Protein AF-W1XS75-F1 (afdb_monomer_lite)

InterPro domains:
  IPR027396 DsrEFH-like [SSF75169] (4-51)

Secondary structure (DSSP, 8-state):
-HHHHHTT---EEEHHHHHHTT-GGG--SSEEE-HHHHHHHHHH-S-----

pLDDT: mean 96.3, std 3.6, range [74.81, 98.5]

Structure (mmCIF, N/CA/C/O backbone):
data_AF-W1XS75-F1
#
_entry.id   AF-W1XS75-F1
#
loop_
_atom_site.group_PDB
_atom_site.id
_atom_site.type_symbol
_atom_site.label_atom_id
_atom_site.label_alt_id
_atom_site.label_comp_id
_atom_site.label_asym_id
_atom_site.label_entity_id
_atom_site.label_seq_id
_atom_site.pdbx_PDB_ins_code
_atom_site.Cartn_x
_atom_site.Cartn_y
_atom_site.Cartn_z
_atom_site.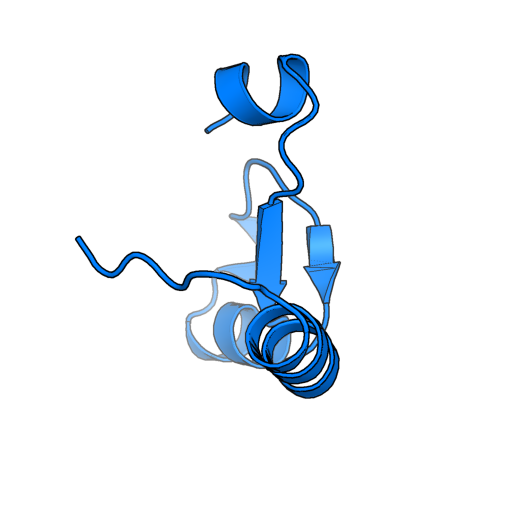occupancy
_atom_site.B_iso_or_equiv
_atom_site.auth_seq_id
_atom_site.auth_comp_id
_atom_site.auth_asym_id
_atom_site.auth_atom_id
_atom_site.pdbx_PDB_model_num
ATOM 1 N N . SER A 1 1 ? -5.686 10.732 6.438 1.00 74.81 1 SER A N 1
ATOM 2 C CA . SER A 1 1 ? -5.018 9.424 6.272 1.00 74.81 1 SER A CA 1
ATOM 3 C C . SER A 1 1 ? -4.173 9.035 7.477 1.00 74.81 1 SER A C 1
ATOM 5 O O . SER A 1 1 ? -4.277 7.896 7.902 1.00 74.81 1 SER A O 1
ATOM 7 N N . SER A 1 2 ? -3.412 9.957 8.078 1.00 88.50 2 SER A N 1
ATOM 8 C CA . SER A 1 2 ? -2.683 9.733 9.342 1.00 88.50 2 SER A CA 1
ATOM 9 C C . SER A 1 2 ? -3.567 9.200 10.476 1.00 88.50 2 SER A C 1
ATOM 11 O O . SER A 1 2 ? -3.208 8.214 11.108 1.00 88.50 2 SER A O 1
ATOM 13 N N . ASP A 1 3 ? -4.754 9.779 10.680 1.00 96.25 3 ASP A N 1
ATOM 14 C CA . ASP A 1 3 ? -5.662 9.350 11.756 1.00 96.25 3 ASP A CA 1
ATOM 15 C C . ASP A 1 3 ? -6.196 7.928 11.547 1.00 96.25 3 ASP A C 1
ATOM 17 O O . ASP A 1 3 ? -6.426 7.206 12.511 1.00 96.25 3 ASP A O 1
ATOM 21 N N . LEU A 1 4 ? -6.369 7.509 10.288 1.00 96.12 4 LEU A N 1
ATOM 22 C CA . LEU A 1 4 ? -6.786 6.148 9.943 1.00 96.12 4 LEU A CA 1
ATOM 23 C C . LEU A 1 4 ? -5.657 5.154 10.216 1.00 96.12 4 LEU A C 1
ATOM 25 O O . LEU A 1 4 ? -5.896 4.108 10.811 1.00 96.12 4 LEU A O 1
ATOM 29 N N . GLN A 1 5 ? -4.422 5.502 9.849 1.00 95.31 5 GLN A N 1
ATOM 30 C CA . GLN A 1 5 ? -3.257 4.677 10.164 1.00 95.31 5 GLN A CA 1
ATOM 31 C C . GLN A 1 5 ? -3.064 4.544 11.683 1.00 95.31 5 GLN A C 1
ATOM 33 O O . GLN A 1 5 ? -2.808 3.448 12.172 1.00 95.31 5 GLN A O 1
ATOM 38 N N . ALA A 1 6 ? -3.268 5.626 12.445 1.00 95.94 6 ALA A N 1
ATOM 39 C CA . ALA A 1 6 ? -3.237 5.597 13.910 1.00 95.94 6 ALA A CA 1
ATOM 40 C C . ALA A 1 6 ? -4.345 4.715 14.518 1.00 95.94 6 ALA A C 1
ATOM 42 O O . ALA A 1 6 ? -4.161 4.143 15.589 1.00 95.94 6 ALA A O 1
ATOM 43 N N . GLN A 1 7 ? -5.474 4.566 13.821 1.00 97.50 7 GLN A N 1
ATOM 44 C CA . GLN A 1 7 ? -6.554 3.636 14.169 1.00 97.50 7 GLN A CA 1
ATOM 45 C C . GLN A 1 7 ? -6.300 2.197 13.678 1.00 97.50 7 GLN A C 1
ATOM 47 O O . GLN A 1 7 ? -7.165 1.339 13.837 1.00 97.50 7 GLN A O 1
ATOM 52 N N . GLY A 1 8 ? -5.129 1.913 13.095 1.00 95.81 8 GLY A N 1
ATOM 53 C CA . GLY A 1 8 ? -4.735 0.578 12.640 1.00 95.81 8 GLY A CA 1
ATOM 54 C C . GLY A 1 8 ? -5.161 0.228 11.213 1.00 95.81 8 GLY A C 1
ATOM 55 O O . GLY A 1 8 ? -5.064 -0.933 10.823 1.00 95.81 8 GLY A O 1
ATOM 56 N N . VAL A 1 9 ? -5.627 1.198 10.419 1.00 96.81 9 VAL A N 1
ATOM 57 C CA . VAL A 1 9 ? -5.939 0.967 9.002 1.00 96.81 9 VAL A CA 1
ATOM 58 C C . VAL A 1 9 ? -4.642 0.835 8.201 1.00 96.81 9 VAL A C 1
ATOM 60 O O . VAL A 1 9 ? -3.826 1.756 8.168 1.00 96.81 9 VAL A O 1
ATOM 63 N N . GLU A 1 10 ? -4.478 -0.297 7.517 1.00 96.19 10 GLU A N 1
ATOM 64 C CA . GLU A 1 10 ? -3.378 -0.535 6.578 1.00 96.19 10 GLU A CA 1
ATOM 65 C C . GLU A 1 10 ? -3.558 0.352 5.330 1.00 96.19 10 GLU A C 1
ATOM 67 O O . GLU A 1 10 ? -4.592 0.304 4.660 1.00 96.19 10 GLU A O 1
ATOM 72 N N . ILE A 1 11 ? -2.555 1.178 5.014 1.00 97.06 11 ILE A N 1
ATOM 73 C CA . ILE A 1 11 ? -2.549 2.061 3.839 1.00 97.06 11 ILE A CA 1
ATOM 74 C C . ILE A 1 11 ? -1.402 1.625 2.934 1.00 97.06 11 ILE A C 1
ATOM 76 O O . ILE A 1 11 ? -0.241 1.728 3.317 1.00 97.06 11 ILE A O 1
ATOM 80 N N . LEU A 1 12 ? -1.730 1.168 1.727 1.00 97.38 12 LEU A N 1
ATOM 81 C CA . LEU A 1 12 ? -0.770 0.597 0.784 1.00 97.38 12 LEU A CA 1
ATOM 82 C C . LEU A 1 12 ? -0.664 1.460 -0.470 1.00 97.38 12 LEU A C 1
ATOM 84 O O . LEU A 1 12 ? -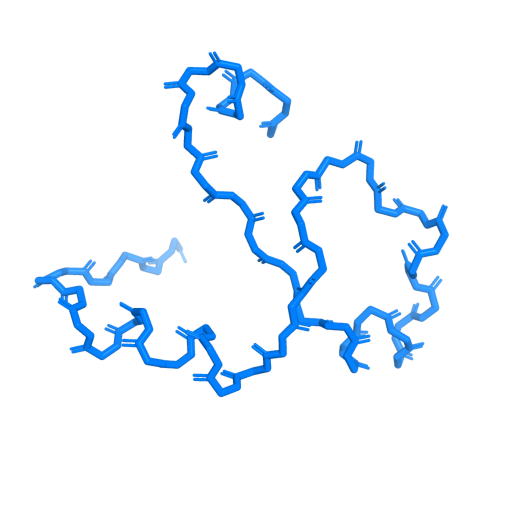1.675 1.808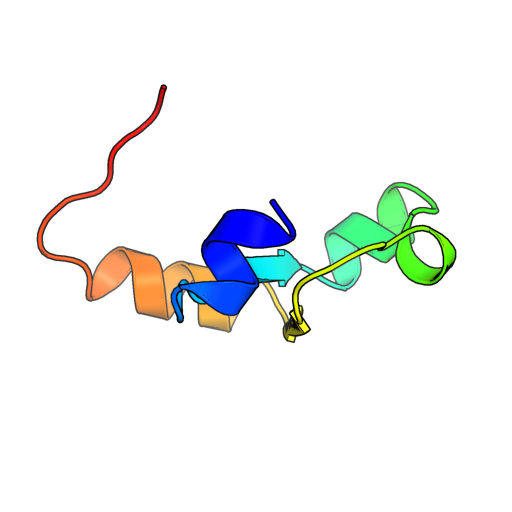 -1.082 1.00 97.38 12 LEU A O 1
ATOM 88 N N . SER A 1 13 ? 0.566 1.752 -0.886 1.00 97.56 13 SER A N 1
ATOM 89 C CA . SER A 1 13 ? 0.859 2.493 -2.115 1.00 97.56 13 SER A CA 1
ATOM 90 C C . SER A 1 13 ? 1.746 1.674 -3.049 1.00 97.56 13 SER A C 1
ATOM 92 O O . SER A 1 13 ? 2.770 1.134 -2.640 1.00 97.56 13 SER A O 1
ATOM 94 N N . CYS A 1 14 ? 1.394 1.597 -4.334 1.00 98.25 14 CYS A N 1
ATOM 95 C CA . CYS A 1 14 ? 2.220 0.912 -5.330 1.00 98.25 14 CYS A CA 1
ATOM 96 C C . CYS A 1 14 ? 3.491 1.723 -5.635 1.00 98.25 14 CYS A C 1
ATOM 98 O O . CYS A 1 14 ? 3.412 2.822 -6.185 1.00 98.25 14 CYS A O 1
ATOM 100 N N . GLY A 1 15 ? 4.665 1.156 -5.353 1.00 97.94 15 GLY A N 1
ATOM 101 C CA . GLY A 1 15 ? 5.967 1.793 -5.552 1.00 97.94 15 GLY A CA 1
ATOM 102 C C . GLY A 1 15 ? 6.255 2.167 -7.005 1.00 97.94 15 GLY A C 1
ATOM 103 O O . GLY A 1 15 ? 6.753 3.259 -7.264 1.00 97.94 15 GLY A O 1
ATOM 104 N N . THR A 1 16 ? 5.867 1.332 -7.977 1.00 97.88 16 THR A N 1
ATOM 105 C CA . THR A 1 16 ? 5.999 1.673 -9.406 1.00 97.88 16 THR A CA 1
ATOM 106 C C . THR A 1 16 ? 5.139 2.880 -9.779 1.00 97.88 16 THR A C 1
ATOM 108 O O . THR A 1 16 ? 5.587 3.735 -10.536 1.00 97.88 16 THR A O 1
ATOM 111 N N . CYS A 1 17 ? 3.929 2.993 -9.223 1.00 97.75 17 CYS A N 1
ATOM 112 C CA . CYS A 1 17 ? 3.061 4.146 -9.459 1.00 97.75 17 CYS A CA 1
ATOM 113 C C . CYS A 1 17 ? 3.620 5.406 -8.790 1.00 97.75 17 CYS A C 1
ATOM 115 O O . CYS A 1 17 ? 3.671 6.454 -9.427 1.00 97.75 17 CYS A O 1
ATOM 117 N N . LEU A 1 18 ? 4.080 5.307 -7.538 1.00 98.19 18 LEU A N 1
ATOM 118 C CA . LEU A 1 18 ? 4.727 6.424 -6.846 1.00 98.19 18 LEU A CA 1
ATOM 119 C C . LEU A 1 18 ? 5.943 6.934 -7.624 1.00 98.19 18 LEU A C 1
ATOM 121 O O . LEU A 1 18 ? 6.081 8.143 -7.797 1.00 98.19 18 LEU A O 1
ATOM 125 N N . ASN A 1 19 ? 6.776 6.027 -8.139 1.00 97.88 19 ASN A N 1
ATOM 126 C CA . ASN A 1 19 ? 7.916 6.376 -8.979 1.00 97.88 19 ASN A CA 1
ATOM 127 C C . ASN A 1 19 ? 7.459 7.074 -10.270 1.00 97.88 19 ASN A C 1
ATOM 129 O O . ASN A 1 19 ? 7.898 8.186 -10.544 1.00 97.88 19 ASN A O 1
ATOM 133 N N . TYR A 1 20 ? 6.507 6.480 -10.997 1.00 98.00 20 TYR A N 1
ATOM 134 C CA . TYR A 1 20 ? 5.968 7.039 -12.240 1.00 98.00 20 TYR A CA 1
ATOM 135 C C . TYR A 1 20 ? 5.415 8.464 -12.064 1.00 98.00 20 TYR A C 1
ATOM 137 O O . TYR A 1 20 ? 5.628 9.329 -12.911 1.00 98.00 20 TYR A O 1
ATOM 145 N N . TYR A 1 21 ? 4.741 8.730 -10.942 1.00 97.94 21 TYR A N 1
ATOM 146 C CA . TYR A 1 21 ? 4.193 10.051 -10.626 1.00 97.94 21 TYR A CA 1
ATOM 147 C C . TYR A 1 21 ? 5.180 10.987 -9.908 1.00 97.94 21 TYR A C 1
ATOM 149 O O . TYR A 1 21 ? 4.810 12.115 -9.582 1.00 97.94 21 TYR A O 1
ATOM 157 N N . ASN A 1 22 ? 6.426 10.566 -9.667 1.00 97.50 22 ASN A N 1
ATOM 158 C CA . ASN A 1 22 ? 7.428 11.316 -8.898 1.00 97.50 22 ASN A CA 1
ATOM 159 C C . ASN A 1 22 ? 6.935 11.705 -7.486 1.00 97.50 22 ASN A C 1
ATOM 161 O O . ASN A 1 22 ? 7.130 12.833 -7.016 1.00 97.50 22 ASN A O 1
ATOM 165 N N . LEU A 1 23 ? 6.258 10.765 -6.821 1.00 97.62 23 LEU A N 1
ATOM 166 C CA . LEU A 1 23 ? 5.657 10.918 -5.493 1.00 97.62 23 LEU A CA 1
ATOM 167 C C . LEU A 1 23 ? 6.354 10.105 -4.399 1.00 97.62 23 LEU A C 1
ATOM 169 O O . LEU A 1 23 ? 5.967 10.239 -3.244 1.00 97.62 23 LEU A O 1
ATOM 173 N N . THR A 1 24 ? 7.361 9.287 -4.721 1.00 96.00 24 THR A N 1
ATOM 174 C CA . THR A 1 24 ? 8.033 8.407 -3.745 1.00 96.00 24 THR A CA 1
ATOM 175 C C . THR A 1 24 ? 8.495 9.161 -2.496 1.00 96.00 24 THR A C 1
ATOM 177 O O . THR A 1 24 ? 8.072 8.830 -1.396 1.00 96.00 24 THR A O 1
ATOM 180 N N . GLU A 1 25 ? 9.252 10.248 -2.670 1.00 96.31 25 GLU A N 1
ATOM 181 C CA . GLU A 1 25 ? 9.756 11.087 -1.565 1.00 96.31 25 GLU A CA 1
ATOM 182 C C . GLU A 1 25 ? 8.683 11.992 -0.937 1.00 96.31 25 GLU A C 1
ATOM 184 O O . GLU A 1 25 ? 8.939 12.721 0.018 1.00 96.31 25 GLU A O 1
ATOM 189 N N . LYS A 1 26 ? 7.476 12.003 -1.508 1.00 96.69 26 LYS A N 1
ATOM 190 C CA . LYS A 1 26 ? 6.352 12.832 -1.059 1.00 96.69 26 LYS A CA 1
ATOM 191 C C . LYS A 1 26 ? 5.288 12.019 -0.335 1.00 96.69 26 LYS A C 1
ATOM 193 O O . LYS A 1 26 ? 4.263 12.598 0.016 1.00 96.69 26 LYS A O 1
ATOM 198 N N . LEU A 1 27 ? 5.484 10.712 -0.147 1.00 96.31 27 LEU A N 1
ATOM 199 C CA . LEU A 1 27 ? 4.523 9.858 0.540 1.00 96.31 27 LEU A CA 1
ATOM 200 C C . LEU A 1 27 ? 4.501 10.218 2.036 1.00 96.31 27 LEU A C 1
ATOM 202 O O . LEU A 1 27 ? 5.486 9.966 2.727 1.00 96.31 27 LEU A O 1
ATOM 206 N N . PRO A 1 28 ? 3.410 10.809 2.560 1.00 94.44 28 PRO A N 1
ATOM 207 C CA . PRO A 1 28 ? 3.410 11.307 3.930 1.00 94.44 28 PRO A CA 1
ATOM 208 C C . PRO A 1 28 ? 3.054 10.225 4.960 1.00 94.44 28 PRO A C 1
ATOM 210 O O . PRO A 1 28 ? 3.408 10.367 6.125 1.00 94.44 28 PRO A O 1
ATOM 213 N N . VAL A 1 29 ? 2.315 9.183 4.554 1.00 95.38 29 VAL A N 1
ATOM 214 C CA . VAL A 1 29 ? 1.801 8.094 5.404 1.00 95.38 29 VAL A CA 1
ATOM 215 C C . VAL A 1 29 ? 1.557 6.825 4.579 1.00 95.38 29 VAL A C 1
ATOM 217 O O . VAL A 1 29 ? 1.324 6.913 3.371 1.00 95.38 29 VAL A O 1
ATOM 220 N N . GLY A 1 30 ? 1.514 5.670 5.246 1.00 94.88 30 GLY A N 1
ATOM 221 C CA . GLY A 1 30 ? 1.330 4.358 4.619 1.00 94.88 30 GLY A CA 1
ATOM 222 C C . GLY A 1 30 ? 2.613 3.737 4.065 1.00 94.88 30 GLY A C 1
ATOM 223 O O . GLY A 1 30 ? 3.665 4.373 4.015 1.00 94.88 30 GLY A O 1
ATOM 224 N N . ASP A 1 31 ? 2.502 2.482 3.639 1.00 96.81 31 ASP A N 1
ATOM 225 C CA . ASP A 1 31 ? 3.637 1.659 3.232 1.00 96.81 31 ASP A CA 1
ATOM 226 C C . ASP A 1 31 ? 3.752 1.547 1.709 1.00 96.81 31 ASP A C 1
ATOM 228 O O . ASP A 1 31 ? 2.762 1.459 0.969 1.00 96.81 31 ASP A O 1
ATOM 232 N N . VAL A 1 32 ? 4.997 1.519 1.231 1.00 97.81 32 VAL A N 1
ATOM 233 C CA . VAL A 1 32 ? 5.311 1.260 -0.175 1.00 97.81 32 VAL A CA 1
ATOM 234 C C . VAL A 1 32 ? 5.328 -0.246 -0.419 1.00 97.81 32 VAL A C 1
ATOM 236 O O . VAL A 1 32 ? 6.061 -0.990 0.226 1.00 97.81 32 VAL A O 1
ATOM 239 N N . THR A 1 33 ? 4.548 -0.691 -1.397 1.00 97.69 33 THR A N 1
ATOM 240 C CA . THR A 1 33 ? 4.455 -2.089 -1.836 1.00 97.69 33 THR A CA 1
ATOM 241 C C . THR A 1 33 ? 4.464 -2.169 -3.369 1.00 97.69 33 THR A C 1
ATOM 243 O O . THR A 1 33 ? 4.953 -1.266 -4.048 1.00 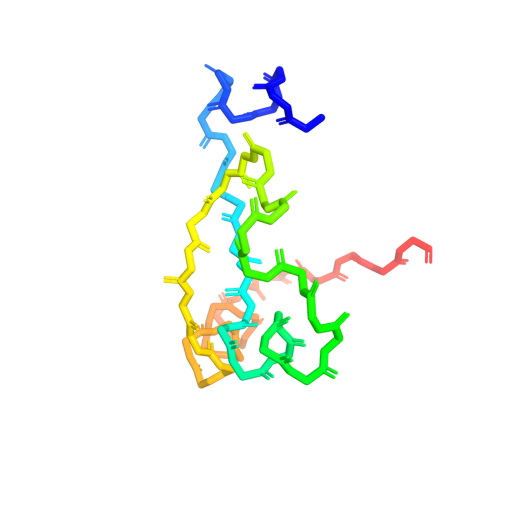97.69 33 THR A O 1
ATOM 246 N N . ASN A 1 34 ? 3.936 -3.240 -3.955 1.00 97.38 34 ASN A N 1
ATOM 247 C CA . ASN A 1 34 ? 3.751 -3.402 -5.391 1.00 97.38 34 ASN A CA 1
ATOM 248 C C . ASN A 1 34 ? 2.284 -3.714 -5.735 1.00 97.38 34 ASN A C 1
ATOM 250 O O . ASN A 1 34 ? 1.459 -4.001 -4.869 1.00 97.38 34 ASN A O 1
ATOM 254 N N . MET A 1 35 ? 1.961 -3.655 -7.028 1.00 97.06 35 MET A N 1
ATOM 255 C CA . MET A 1 35 ? 0.596 -3.894 -7.495 1.00 97.06 35 MET A CA 1
ATOM 256 C C . MET A 1 35 ? 0.132 -5.342 -7.267 1.00 97.06 35 MET A C 1
ATOM 258 O O . MET A 1 35 ? -1.044 -5.546 -6.994 1.00 97.06 35 MET A O 1
ATOM 262 N N . TYR A 1 36 ? 1.021 -6.340 -7.338 1.00 97.69 36 TYR A N 1
ATOM 263 C CA . TYR A 1 36 ? 0.643 -7.743 -7.124 1.00 97.69 36 TYR A CA 1
ATOM 264 C C . TYR A 1 36 ? 0.106 -7.975 -5.712 1.00 97.69 3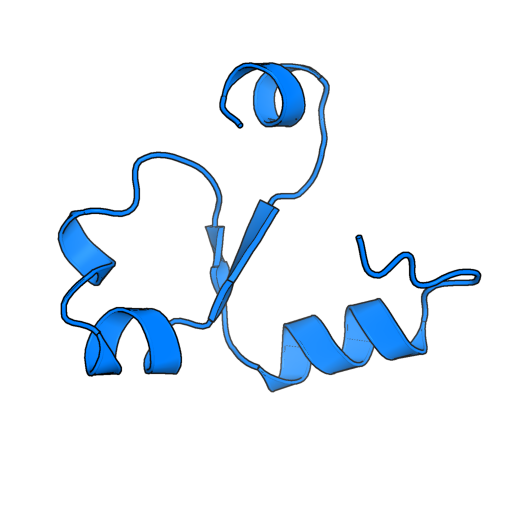6 TYR A C 1
ATOM 266 O O . TYR A 1 36 ? -0.944 -8.590 -5.557 1.00 97.69 36 TYR A O 1
ATOM 274 N N . PHE A 1 37 ? 0.768 -7.412 -4.703 1.00 97.44 37 PHE A N 1
ATOM 275 C CA . PHE A 1 37 ? 0.320 -7.495 -3.316 1.00 97.44 37 PHE A CA 1
ATOM 276 C C . PHE A 1 37 ? -1.025 -6.791 -3.097 1.00 97.44 37 PHE A C 1
ATOM 278 O O . PHE A 1 37 ? -1.916 -7.329 -2.444 1.00 97.44 37 PHE A O 1
ATOM 285 N N . ILE A 1 38 ? -1.207 -5.602 -3.684 1.00 97.88 38 ILE A N 1
ATOM 286 C CA . ILE A 1 38 ? -2.483 -4.873 -3.612 1.00 97.88 38 ILE A CA 1
ATOM 287 C C . ILE A 1 38 ? -3.602 -5.694 -4.263 1.00 97.88 38 ILE A C 1
ATOM 289 O O . ILE A 1 38 ? -4.680 -5.824 -3.689 1.00 97.88 38 ILE A O 1
ATOM 293 N N . LEU A 1 39 ? -3.348 -6.280 -5.435 1.00 97.56 39 LEU A N 1
ATOM 294 C CA . LEU A 1 39 ? -4.323 -7.116 -6.132 1.00 97.56 39 LEU A CA 1
ATOM 295 C C . LEU A 1 39 ? -4.669 -8.382 -5.348 1.00 97.56 39 LEU A C 1
ATOM 297 O O . LEU A 1 39 ? -5.841 -8.742 -5.301 1.00 97.56 39 LEU A O 1
ATOM 301 N N . GLU A 1 40 ? -3.694 -9.029 -4.710 1.00 98.19 40 GLU A N 1
ATOM 302 C CA . GLU A 1 40 ? -3.937 -10.181 -3.839 1.00 98.19 40 GLU A CA 1
ATOM 303 C C . GLU A 1 40 ? -4.853 -9.806 -2.667 1.00 98.19 40 GLU A C 1
ATOM 305 O O . GLU A 1 40 ? -5.883 -10.448 -2.461 1.00 98.19 40 GLU A O 1
ATOM 310 N N . LYS A 1 41 ? -4.542 -8.710 -1.962 1.00 97.38 41 LYS A N 1
ATOM 311 C CA . LYS A 1 41 ? -5.377 -8.182 -0.872 1.00 97.38 41 LYS A CA 1
ATOM 312 C C . LYS A 1 41 ? -6.791 -7.848 -1.346 1.00 97.38 41 LYS A C 1
ATOM 314 O O . LYS A 1 41 ? -7.760 -8.168 -0.665 1.00 97.38 41 LYS A O 1
ATOM 319 N N . MET A 1 42 ? -6.923 -7.230 -2.521 1.00 97.56 42 MET A N 1
ATOM 320 C CA . MET A 1 42 ? -8.226 -6.924 -3.115 1.00 97.56 42 MET A CA 1
ATOM 321 C C . MET A 1 42 ? -9.001 -8.191 -3.486 1.00 97.56 42 MET A C 1
ATOM 323 O O . MET A 1 42 ? -10.208 -8.235 -3.279 1.00 97.56 42 MET A O 1
ATOM 327 N N . ALA A 1 43 ? -8.331 -9.211 -4.024 1.00 97.81 43 ALA A N 1
ATOM 328 C CA . ALA A 1 43 ? -8.954 -10.479 -4.396 1.00 97.81 43 ALA A CA 1
ATOM 329 C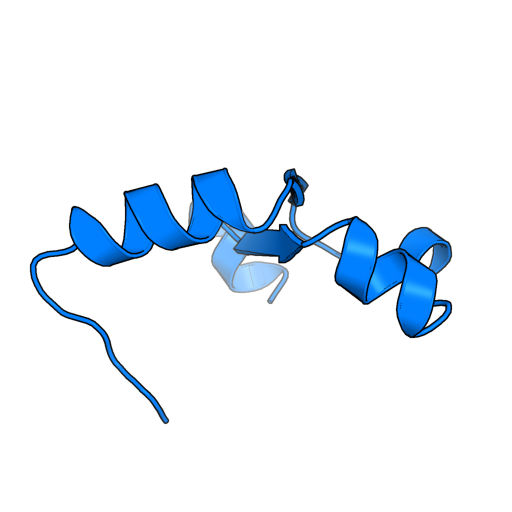 C . ALA A 1 43 ? -9.413 -11.292 -3.176 1.00 97.81 43 ALA A C 1
ATOM 331 O O . ALA A 1 43 ? -10.394 -12.025 -3.266 1.00 97.81 43 ALA A O 1
ATOM 332 N N . GLN A 1 44 ? -8.714 -11.156 -2.047 1.00 97.94 44 GLN A N 1
ATOM 333 C CA . GLN A 1 44 ? -9.064 -11.786 -0.772 1.00 97.94 44 GLN A CA 1
ATOM 334 C C . GLN A 1 44 ? -10.136 -11.015 0.015 1.00 97.94 44 GLN A C 1
ATOM 336 O O . GLN A 1 44 ? -10.695 -11.559 0.962 1.00 97.94 44 GLN A O 1
ATOM 341 N N . ALA A 1 45 ? -10.418 -9.758 -0.335 1.00 97.94 45 ALA A N 1
ATOM 342 C CA . ALA A 1 45 ? -11.386 -8.942 0.385 1.00 97.94 45 ALA A CA 1
ATOM 343 C C . ALA A 1 45 ? -12.830 -9.374 0.081 1.00 97.94 45 ALA A C 1
ATOM 345 O O . ALA A 1 45 ? -13.237 -9.437 -1.079 1.00 97.94 45 ALA A O 1
ATOM 346 N N . ASP A 1 46 ? -13.649 -9.547 1.123 1.00 98.50 46 ASP A N 1
ATOM 347 C CA . ASP A 1 46 ? -15.083 -9.853 0.978 1.00 98.50 46 ASP A CA 1
ATOM 348 C C . ASP A 1 46 ? -15.856 -8.745 0.247 1.00 98.50 46 ASP A C 1
ATOM 350 O O . ASP A 1 46 ? -16.893 -8.979 -0.380 1.00 98.50 46 ASP A O 1
ATOM 354 N N . LYS A 1 47 ? -15.376 -7.501 0.358 1.00 97.75 47 LYS A N 1
ATOM 355 C CA . LYS A 1 47 ? -16.023 -6.327 -0.221 1.00 97.75 47 LYS A CA 1
ATOM 356 C C . LYS A 1 47 ? -14.999 -5.283 -0.639 1.00 97.75 47 LYS A C 1
ATOM 358 O O . LYS A 1 47 ? -14.202 -4.817 0.169 1.00 97.75 47 LYS A O 1
ATOM 363 N N . ILE A 1 48 ? -15.105 -4.838 -1.888 1.00 97.19 48 ILE A N 1
ATOM 364 C CA . ILE A 1 48 ? -14.361 -3.692 -2.413 1.00 97.19 48 ILE A CA 1
ATOM 365 C C . ILE A 1 48 ? -15.317 -2.504 -2.501 1.00 97.19 48 ILE A C 1
ATOM 367 O O . ILE A 1 48 ? -16.342 -2.573 -3.180 1.00 97.19 48 ILE A O 1
ATOM 371 N N . ILE A 1 49 ? -14.973 -1.404 -1.831 1.00 96.25 49 ILE A N 1
ATOM 372 C CA . ILE A 1 49 ? -15.697 -0.133 -1.932 1.00 96.25 49 ILE A CA 1
ATOM 373 C C . ILE A 1 49 ? -14.907 0.800 -2.846 1.00 96.25 49 ILE A C 1
ATOM 375 O O . ILE A 1 49 ? -13.734 1.067 -2.591 1.00 96.25 49 ILE A O 1
ATOM 379 N N . ARG A 1 50 ? -15.552 1.290 -3.908 1.00 94.75 50 ARG A N 1
ATOM 380 C CA . ARG A 1 50 ? -15.017 2.344 -4.776 1.00 94.75 50 ARG A CA 1
ATOM 381 C C . ARG A 1 50 ? -15.867 3.601 -4.549 1.00 94.75 50 ARG A C 1
ATOM 383 O O . ARG A 1 50 ? -17.073 3.501 -4.774 1.00 94.75 50 ARG A O 1
ATOM 390 N N . PRO A 1 51 ? -15.287 4.687 -4.013 1.00 88.50 51 PRO A N 1
ATOM 391 C CA . PRO A 1 51 ? -16.006 5.929 -3.746 1.00 88.50 51 PRO A CA 1
ATOM 392 C C . PRO A 1 51 ? -16.430 6.649 -5.030 1.00 88.50 51 PRO A C 1
ATOM 394 O O . PRO A 1 51 ? -15.807 6.399 -6.089 1.00 88.50 51 PRO A O 1
#

Radius of gyration: 11.92 Å; chains: 1; bounding box: 26×25×26 Å

Organism: NCBI:txid408170

Sequence (51 aa):
SSDLQAQGVEILSCGTCLNYYNLTEKLPVGDVTNMYFILEKMAQADKIIRP

Foldseek 3Di:
DVVCVVVVDADEDAPVVCVVVVCPVVPPDHDYDHPVVVVVVVVPDPDDDDD